Protein AF-A0A3B0PQ27-F1 (afdb_monomer_lite)

Foldseek 3Di:
DVCVLCVVLQVLLCVLLVVCVVCPPDADEAECCPVDDNVCLQVSLVSNVNSVHQAYQDPSSHDPVSDDPPNDHDDEQDLVLCVVVVNPQQVSQVVCCVVCVPDDYDGDQCNVPDNVVSVVVND

InterPro domains:
  IPR013785 Aldolase-type TIM barrel [G3DSA:3.20.20.70] (4-123)
  IPR036068 Nicotinate phosphoribosyltransferase-like, C-terminal [SSF51690] (12-121)
  IPR053190 Nicotinate phosphoribosyltransferase-like [PTHR43202] (2-122)

Structure (mmCIF, N/CA/C/O backbone):
data_AF-A0A3B0PQ27-F1
#
_entry.id   AF-A0A3B0PQ27-F1
#
loop_
_atom_site.group_PDB
_atom_site.id
_atom_site.type_symbol
_atom_site.label_atom_id
_atom_site.label_alt_id
_atom_site.label_comp_id
_atom_site.label_asym_id
_atom_site.label_entity_id
_atom_site.label_seq_id
_atom_site.pdbx_PDB_ins_code
_atom_site.Cartn_x
_atom_site.Cartn_y
_atom_site.Cartn_z
_atom_site.occupancy
_atom_site.B_iso_or_equiv
_atom_site.auth_seq_id
_atom_site.auth_comp_id
_atom_site.auth_asym_id
_atom_site.auth_atom_id
_atom_site.pdbx_PDB_model_num
ATOM 1 N N . MET A 1 1 ? 4.758 -2.700 -28.211 1.00 92.38 1 MET A N 1
ATOM 2 C CA . MET A 1 1 ? 5.202 -3.596 -27.115 1.00 92.38 1 MET A CA 1
ATOM 3 C C . MET A 1 1 ? 6.276 -2.933 -26.258 1.00 92.38 1 MET A C 1
ATOM 5 O O . MET A 1 1 ? 5.991 -2.676 -25.099 1.00 92.38 1 MET A O 1
ATOM 9 N N . ILE A 1 2 ? 7.455 -2.608 -26.811 1.00 97.56 2 ILE A N 1
ATOM 10 C CA . ILE A 1 2 ? 8.578 -1.999 -26.064 1.00 97.56 2 ILE A CA 1
ATOM 11 C C . ILE A 1 2 ? 8.162 -0.701 -25.355 1.00 97.56 2 ILE A C 1
ATOM 13 O O . ILE A 1 2 ? 8.320 -0.600 -24.141 1.00 97.56 2 ILE A O 1
ATOM 17 N N . ASP A 1 3 ? 7.539 0.234 -26.077 1.00 97.69 3 ASP A N 1
ATOM 18 C CA . ASP A 1 3 ? 7.128 1.525 -25.506 1.00 97.69 3 ASP A CA 1
ATOM 19 C C . ASP A 1 3 ? 6.150 1.370 -24.341 1.00 97.69 3 ASP A C 1
ATOM 21 O O . ASP A 1 3 ? 6.264 2.075 -23.350 1.00 97.69 3 ASP A O 1
ATOM 25 N N . GLY A 1 4 ? 5.227 0.406 -24.411 1.00 96.56 4 GLY A N 1
ATOM 26 C CA . GLY A 1 4 ? 4.276 0.145 -23.328 1.00 96.56 4 GLY A CA 1
ATOM 27 C C . GLY A 1 4 ? 4.960 -0.366 -22.058 1.00 96.56 4 GLY A C 1
ATOM 28 O O . GLY A 1 4 ? 4.633 0.079 -20.959 1.00 96.56 4 GLY A O 1
ATOM 29 N N . ILE A 1 5 ? 5.952 -1.251 -22.211 1.00 96.06 5 ILE A N 1
ATOM 30 C CA . ILE A 1 5 ? 6.749 -1.770 -21.091 1.00 96.06 5 ILE A CA 1
ATOM 31 C C . ILE A 1 5 ? 7.543 -0.631 -20.445 1.00 96.06 5 ILE A C 1
ATOM 33 O O . ILE A 1 5 ? 7.528 -0.488 -19.221 1.00 96.06 5 ILE A O 1
ATOM 37 N N . LEU A 1 6 ? 8.226 0.188 -21.249 1.00 97.00 6 LEU A N 1
ATOM 38 C CA . LEU A 1 6 ? 9.049 1.282 -20.735 1.00 97.00 6 LEU A CA 1
ATOM 39 C C . LEU A 1 6 ? 8.201 2.406 -20.141 1.00 97.00 6 LEU A C 1
ATOM 41 O O . LEU A 1 6 ? 8.495 2.855 -19.035 1.00 97.00 6 LEU A O 1
ATOM 45 N N . ALA A 1 7 ? 7.131 2.827 -20.815 1.00 97.88 7 ALA A N 1
ATOM 46 C CA . ALA A 1 7 ? 6.270 3.913 -20.354 1.00 97.88 7 ALA A CA 1
ATOM 47 C C . ALA A 1 7 ? 5.607 3.577 -19.013 1.00 97.88 7 ALA A C 1
ATOM 49 O O . ALA A 1 7 ? 5.624 4.402 -18.100 1.00 97.88 7 ALA A O 1
ATOM 50 N N . ARG A 1 8 ? 5.085 2.353 -18.851 1.00 96.00 8 ARG A N 1
ATOM 51 C CA . ARG A 1 8 ? 4.463 1.925 -17.591 1.00 96.00 8 ARG A CA 1
ATOM 52 C C . ARG A 1 8 ? 5.479 1.884 -16.452 1.00 96.00 8 ARG A C 1
ATOM 54 O O . ARG A 1 8 ? 5.284 2.537 -15.429 1.00 96.00 8 ARG A O 1
ATOM 61 N N . ASN A 1 9 ? 6.566 1.136 -16.636 1.00 96.12 9 ASN A N 1
ATOM 62 C CA . ASN A 1 9 ? 7.534 0.899 -15.565 1.00 96.12 9 ASN A CA 1
ATOM 63 C C . ASN A 1 9 ? 8.245 2.181 -15.133 1.00 96.12 9 ASN A C 1
ATOM 65 O O . ASN A 1 9 ? 8.424 2.405 -13.938 1.00 96.12 9 ASN A O 1
ATOM 69 N N . THR A 1 10 ? 8.611 3.047 -16.082 1.00 97.81 10 THR A N 1
ATOM 70 C CA . THR A 1 10 ? 9.240 4.330 -15.743 1.00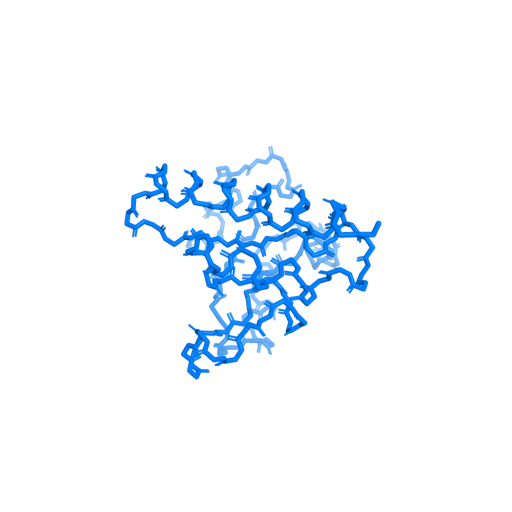 97.81 10 THR A CA 1
ATOM 71 C C . THR A 1 10 ? 8.252 5.267 -15.057 1.00 97.81 10 THR A C 1
ATOM 73 O O . THR A 1 10 ? 8.612 5.863 -14.048 1.00 97.81 10 THR A O 1
ATOM 76 N N . SER A 1 11 ? 6.991 5.329 -15.501 1.00 97.75 11 SER A N 1
ATOM 77 C CA . SER A 1 11 ? 5.960 6.128 -14.827 1.00 97.75 11 SER A CA 1
ATOM 78 C C . SER A 1 11 ? 5.757 5.694 -13.372 1.00 97.75 11 SER A C 1
ATOM 80 O O . SER A 1 11 ? 5.801 6.527 -12.463 1.00 97.75 11 SER A O 1
ATOM 82 N N . ILE A 1 12 ? 5.607 4.389 -13.123 1.00 97.31 12 ILE A N 1
ATOM 83 C CA . ILE A 1 12 ? 5.431 3.849 -11.767 1.00 97.31 12 ILE A CA 1
ATOM 84 C C . ILE A 1 12 ? 6.667 4.127 -10.904 1.00 97.31 12 ILE A C 1
ATOM 86 O O . ILE A 1 12 ? 6.530 4.650 -9.797 1.00 97.31 12 ILE A O 1
ATOM 90 N N . ALA A 1 13 ? 7.871 3.845 -11.410 1.00 97.94 13 ALA A N 1
ATOM 91 C CA . ALA A 1 13 ? 9.113 4.054 -10.667 1.00 97.94 13 ALA A CA 1
ATOM 92 C C . ALA A 1 13 ? 9.357 5.537 -10.337 1.00 97.94 13 ALA A C 1
ATOM 94 O O . ALA A 1 13 ? 9.712 5.873 -9.205 1.00 97.94 13 ALA A O 1
ATOM 95 N N . THR A 1 14 ? 9.125 6.444 -11.292 1.00 98.44 14 THR A N 1
ATOM 96 C CA . THR A 1 14 ? 9.272 7.891 -11.085 1.00 98.44 14 THR A CA 1
ATOM 97 C C . THR A 1 14 ? 8.258 8.416 -10.070 1.00 98.44 14 THR A C 1
ATOM 99 O O . THR A 1 14 ? 8.630 9.169 -9.169 1.00 98.44 14 THR A O 1
ATOM 102 N N . ASN A 1 15 ? 6.996 7.986 -10.151 1.00 97.94 15 ASN A N 1
ATOM 103 C CA . ASN A 1 15 ? 5.974 8.387 -9.184 1.00 97.94 15 ASN A CA 1
ATOM 104 C C . ASN A 1 15 ? 6.273 7.846 -7.778 1.00 97.94 15 ASN A C 1
ATOM 106 O O . ASN A 1 15 ? 6.210 8.604 -6.809 1.00 97.94 15 ASN A O 1
ATOM 110 N N . ALA A 1 16 ? 6.689 6.582 -7.664 1.00 97.44 16 ALA A N 1
ATOM 111 C CA . ALA A 1 16 ? 7.136 6.000 -6.400 1.00 97.44 16 ALA A CA 1
ATOM 112 C C . ALA A 1 16 ? 8.302 6.796 -5.794 1.00 97.44 16 ALA A C 1
ATOM 114 O O . ALA A 1 16 ? 8.272 7.138 -4.609 1.00 97.44 16 ALA A O 1
ATOM 115 N N . ARG A 1 17 ? 9.285 7.184 -6.617 1.00 98.00 17 ARG A N 1
ATOM 116 C CA . ARG A 1 17 ? 10.411 8.014 -6.178 1.00 98.00 17 ARG A CA 1
ATOM 117 C C . ARG A 1 17 ? 9.960 9.374 -5.651 1.00 98.00 17 ARG A C 1
ATOM 119 O O . ARG A 1 17 ? 10.452 9.808 -4.609 1.00 98.00 17 ARG A O 1
ATOM 126 N N . ASN A 1 18 ? 9.014 10.025 -6.323 1.00 98.50 18 ASN A N 1
ATOM 127 C CA . ASN A 1 18 ? 8.453 11.298 -5.868 1.00 98.50 18 ASN A CA 1
ATOM 128 C C . ASN A 1 18 ? 7.753 11.156 -4.507 1.00 98.50 18 ASN A C 1
ATOM 130 O O . ASN A 1 18 ? 7.953 11.996 -3.627 1.00 98.50 18 ASN A O 1
ATOM 134 N N . CYS A 1 19 ? 7.005 10.068 -4.290 1.00 98.00 19 CYS A N 1
ATOM 135 C CA . CYS A 1 19 ? 6.399 9.766 -2.991 1.00 98.00 19 CYS A CA 1
ATOM 136 C C . CYS A 1 19 ? 7.452 9.567 -1.892 1.00 98.00 19 CYS A C 1
ATOM 138 O O . CYS A 1 19 ? 7.311 10.136 -0.811 1.00 98.00 19 CYS A O 1
ATOM 140 N N . VAL A 1 20 ? 8.522 8.813 -2.166 1.00 97.25 20 VAL A N 1
ATOM 141 C CA . VAL A 1 20 ? 9.622 8.594 -1.208 1.00 97.25 20 VAL A CA 1
ATOM 142 C C . VAL A 1 20 ? 10.303 9.914 -0.839 1.00 97.25 20 VAL A C 1
ATOM 144 O O . VAL A 1 20 ? 10.512 10.195 0.340 1.00 97.25 20 VAL A O 1
ATOM 147 N N . LEU A 1 21 ? 10.597 10.767 -1.826 1.00 98.00 21 LEU A N 1
ATOM 148 C CA . LEU A 1 21 ? 11.187 12.087 -1.581 1.00 98.00 21 LEU A CA 1
ATOM 149 C C . LEU A 1 21 ? 10.278 12.970 -0.713 1.00 98.00 21 LEU A C 1
ATOM 151 O O . LEU A 1 21 ? 10.756 13.608 0.227 1.00 98.00 21 LEU A O 1
ATOM 155 N N . ALA A 1 22 ? 8.971 12.971 -0.983 1.00 98.19 22 ALA A N 1
ATOM 156 C CA . ALA A 1 22 ? 7.993 13.709 -0.185 1.00 98.19 22 ALA A CA 1
ATOM 157 C C . ALA A 1 22 ? 7.854 13.153 1.247 1.00 98.19 22 ALA A C 1
ATOM 159 O O . ALA A 1 22 ? 7.680 13.920 2.198 1.00 98.19 22 ALA A O 1
ATOM 160 N N . ALA A 1 23 ? 7.970 11.833 1.416 1.00 97.38 23 ALA A N 1
ATOM 161 C CA . ALA A 1 23 ? 7.878 11.150 2.706 1.00 97.38 23 ALA A CA 1
ATOM 162 C C . ALA A 1 23 ? 9.130 11.323 3.592 1.00 97.38 23 ALA A C 1
ATOM 164 O O . ALA A 1 23 ? 9.051 11.120 4.810 1.00 97.38 23 ALA A O 1
ATOM 165 N N . LYS A 1 24 ? 10.265 11.753 3.020 1.00 95.12 24 LYS A N 1
ATOM 166 C CA . LYS A 1 24 ? 11.561 11.909 3.704 1.00 95.12 24 LYS A CA 1
ATOM 167 C C . LYS A 1 24 ? 12.022 10.584 4.329 1.00 95.12 24 LYS A C 1
ATOM 169 O O . LYS A 1 24 ? 12.332 9.645 3.613 1.00 95.12 24 LYS A O 1
ATOM 174 N N . ASN A 1 25 ? 12.047 10.505 5.660 1.00 91.38 25 ASN A N 1
ATOM 175 C CA . ASN A 1 25 ? 12.491 9.328 6.415 1.00 91.38 25 ASN A CA 1
ATOM 176 C C . ASN A 1 25 ? 11.324 8.418 6.834 1.00 91.38 25 ASN A C 1
ATOM 178 O O . ASN A 1 25 ? 11.510 7.526 7.658 1.00 91.38 25 ASN A O 1
ATOM 182 N N . LYS A 1 26 ? 10.106 8.680 6.344 1.00 94.06 26 LYS A N 1
ATOM 183 C CA . LYS A 1 26 ? 8.937 7.848 6.633 1.00 94.06 26 LYS A CA 1
ATOM 184 C C . LYS A 1 26 ? 8.825 6.743 5.596 1.00 94.06 26 LYS A C 1
ATOM 186 O O . LYS A 1 26 ? 8.981 6.982 4.402 1.00 94.06 26 LYS A O 1
ATOM 191 N N . GLU A 1 27 ? 8.510 5.551 6.072 1.00 90.50 27 GLU A N 1
ATOM 192 C CA . GLU A 1 27 ? 8.222 4.414 5.212 1.00 90.50 27 GLU A CA 1
ATOM 193 C C . GLU A 1 27 ? 6.942 4.664 4.402 1.00 90.50 27 GLU A C 1
ATOM 195 O O . GLU A 1 27 ? 5.955 5.200 4.914 1.00 90.50 27 GLU A O 1
ATOM 200 N N . VAL A 1 28 ? 6.973 4.285 3.125 1.00 94.06 28 VAL A N 1
ATOM 201 C CA . VAL A 1 28 ? 5.837 4.373 2.203 1.00 94.06 28 VAL A CA 1
ATOM 202 C C . VAL A 1 28 ? 5.398 2.957 1.864 1.00 94.06 28 VAL A C 1
ATOM 204 O O . VAL A 1 28 ? 6.238 2.082 1.672 1.00 94.06 28 VAL A O 1
ATOM 207 N N . ILE A 1 29 ? 4.087 2.742 1.782 1.00 93.06 29 ILE A N 1
ATOM 208 C CA . ILE A 1 29 ? 3.488 1.444 1.466 1.00 93.06 29 ILE A CA 1
ATOM 209 C C . ILE A 1 29 ? 2.829 1.531 0.097 1.00 93.06 29 ILE A C 1
ATOM 211 O O . ILE A 1 29 ? 1.991 2.406 -0.130 1.00 93.06 29 ILE A O 1
ATOM 215 N N . PHE A 1 30 ? 3.162 0.611 -0.805 1.00 94.06 30 PHE A N 1
ATOM 216 C CA . PHE A 1 30 ? 2.478 0.489 -2.087 1.00 94.06 30 PHE A CA 1
ATOM 217 C C . PHE A 1 30 ? 1.264 -0.447 -1.974 1.00 94.06 30 PHE A C 1
ATOM 219 O O . PHE A 1 30 ? 1.402 -1.661 -1.823 1.00 94.06 30 PHE A O 1
ATOM 226 N N . MET A 1 31 ? 0.066 0.137 -2.070 1.00 93.62 31 MET A N 1
ATOM 227 C CA . MET A 1 31 ? -1.233 -0.560 -2.041 1.00 93.62 31 MET A CA 1
ATOM 228 C C . MET A 1 31 ? -1.966 -0.484 -3.394 1.00 93.62 31 MET A C 1
ATOM 230 O O . MET A 1 31 ? -3.181 -0.296 -3.448 1.00 93.62 31 MET A O 1
ATOM 234 N N . GLY A 1 32 ? -1.209 -0.535 -4.495 1.00 92.00 32 GLY A N 1
ATOM 235 C CA . GLY A 1 32 ? -1.740 -0.472 -5.863 1.00 92.00 32 GLY A CA 1
ATOM 236 C C . GLY A 1 32 ? -2.181 -1.824 -6.437 1.00 92.00 32 GLY A C 1
ATOM 237 O O . GLY A 1 32 ? -2.542 -1.895 -7.605 1.00 92.00 32 GLY A O 1
ATOM 238 N N . ASP A 1 33 ? -2.154 -2.894 -5.642 1.00 91.19 33 ASP A N 1
ATOM 239 C CA . ASP A 1 33 ? -2.495 -4.273 -6.029 1.00 91.19 33 ASP A CA 1
ATOM 240 C C . ASP A 1 33 ? -3.887 -4.433 -6.653 1.00 91.19 33 ASP A C 1
ATOM 242 O O . ASP A 1 33 ? -4.083 -5.274 -7.531 1.00 91.19 33 ASP A O 1
ATOM 246 N N . ARG A 1 34 ? -4.832 -3.604 -6.206 1.00 92.25 34 ARG A N 1
ATOM 247 C CA . ARG A 1 34 ? -6.237 -3.589 -6.639 1.00 92.25 34 ARG A CA 1
ATOM 248 C C . ARG A 1 34 ? -6.575 -2.517 -7.677 1.00 92.25 34 ARG A C 1
ATOM 250 O O . ARG A 1 34 ? -7.741 -2.378 -8.031 1.00 92.25 34 ARG A O 1
ATOM 257 N N . ALA A 1 35 ? -5.598 -1.721 -8.109 1.00 91.31 35 ALA A N 1
ATOM 258 C CA . ALA A 1 35 ? -5.826 -0.601 -9.025 1.00 91.31 35 ALA A CA 1
ATOM 259 C C . ALA A 1 35 ? -5.699 -0.984 -10.513 1.00 91.31 35 ALA A C 1
ATOM 261 O O . ALA A 1 35 ? -6.004 -0.164 -11.375 1.00 91.31 35 ALA A O 1
ATOM 262 N N . ASP A 1 36 ? -5.250 -2.203 -10.821 1.00 92.69 36 ASP A N 1
ATOM 263 C CA . ASP A 1 36 ? -4.979 -2.660 -12.187 1.00 92.69 36 ASP A CA 1
ATOM 264 C C . ASP A 1 36 ? -5.233 -4.175 -12.327 1.00 92.69 36 ASP A C 1
ATOM 266 O O . ASP A 1 36 ? -5.607 -4.863 -11.374 1.00 92.69 36 ASP A O 1
ATOM 270 N N . HIS A 1 37 ? -5.027 -4.709 -13.529 1.00 94.81 37 HIS A N 1
ATOM 271 C CA . HIS A 1 37 ? -5.090 -6.129 -13.822 1.00 94.81 37 HIS A CA 1
ATOM 272 C C . HIS A 1 37 ? -4.065 -6.901 -12.980 1.00 94.81 37 HIS A C 1
ATOM 274 O O . HIS A 1 37 ? -2.871 -6.604 -13.001 1.00 94.81 37 HIS A O 1
ATOM 280 N N . TYR A 1 38 ? -4.520 -7.945 -12.286 1.00 93.44 38 TYR A N 1
ATOM 281 C CA . TYR A 1 38 ? -3.728 -8.686 -11.295 1.00 93.44 38 TYR A CA 1
ATOM 282 C C . TYR A 1 38 ? -2.389 -9.235 -11.829 1.00 93.44 38 TYR A C 1
ATOM 284 O O . TYR A 1 38 ? -1.426 -9.350 -11.079 1.00 93.44 38 TYR A O 1
ATOM 292 N N . VAL A 1 39 ? -2.299 -9.530 -13.131 1.00 94.75 39 VAL A N 1
ATOM 293 C CA . VAL A 1 39 ? -1.061 -9.996 -13.793 1.00 94.75 39 VAL A CA 1
ATOM 294 C C . VAL A 1 39 ? 0.072 -8.964 -13.759 1.00 94.75 39 VAL A C 1
ATOM 296 O O . VAL A 1 39 ? 1.236 -9.335 -13.868 1.00 94.75 39 VAL A O 1
ATOM 299 N N . ASN A 1 40 ? -0.250 -7.678 -13.593 1.00 94.38 40 ASN A N 1
ATOM 300 C CA . ASN A 1 40 ? 0.737 -6.602 -13.554 1.00 94.38 40 ASN A CA 1
ATOM 301 C C . ASN A 1 40 ? 1.427 -6.486 -12.189 1.00 94.38 40 ASN A C 1
ATOM 303 O O . ASN A 1 40 ? 2.463 -5.831 -12.097 1.00 94.38 40 ASN A O 1
ATOM 307 N N . GLN A 1 41 ? 0.909 -7.142 -11.142 1.00 94.56 41 GLN A N 1
ATOM 308 C CA . GLN A 1 41 ? 1.410 -7.000 -9.772 1.00 94.56 41 GLN A CA 1
ATOM 309 C C . GLN A 1 41 ? 2.918 -7.258 -9.648 1.00 94.56 41 GLN A C 1
ATOM 311 O O . GLN A 1 41 ? 3.608 -6.488 -8.983 1.00 94.56 41 GLN A O 1
ATOM 316 N N . GLU A 1 42 ? 3.447 -8.286 -10.314 1.00 92.94 42 GLU A N 1
ATOM 317 C CA . GLU A 1 42 ? 4.880 -8.607 -10.249 1.00 92.94 42 GLU A CA 1
ATOM 318 C C . GLU A 1 42 ? 5.758 -7.518 -10.878 1.00 92.94 42 GLU A C 1
ATOM 320 O O . GLU A 1 42 ? 6.806 -7.151 -10.342 1.00 92.94 42 GLU A O 1
ATOM 325 N N . ILE A 1 43 ? 5.343 -7.001 -12.035 1.00 94.12 43 ILE A N 1
ATOM 326 C CA . ILE A 1 43 ? 6.103 -6.004 -12.795 1.00 94.12 43 ILE A CA 1
ATOM 327 C C . ILE A 1 43 ? 6.014 -4.640 -12.103 1.00 94.12 43 ILE A C 1
ATOM 329 O O . ILE A 1 43 ? 7.036 -3.977 -11.916 1.00 94.12 43 ILE A O 1
ATOM 333 N N . ASP A 1 44 ? 4.824 -4.264 -11.639 1.00 95.19 44 ASP A N 1
ATOM 334 C CA . ASP A 1 44 ? 4.610 -3.032 -10.884 1.00 95.19 44 ASP A CA 1
ATOM 335 C C . ASP A 1 44 ? 5.392 -3.052 -9.567 1.00 95.19 44 ASP A C 1
ATOM 337 O O . ASP A 1 44 ? 6.022 -2.053 -9.224 1.00 95.19 44 ASP A O 1
ATOM 341 N N . GLY A 1 45 ? 5.420 -4.203 -8.879 1.00 93.81 45 GLY A N 1
ATOM 342 C CA . GLY A 1 45 ? 6.228 -4.443 -7.681 1.00 93.81 45 GLY A CA 1
ATOM 343 C C . GLY A 1 45 ? 7.715 -4.152 -7.905 1.00 93.81 45 GLY A C 1
ATOM 344 O O . GLY A 1 45 ? 8.339 -3.436 -7.121 1.00 93.81 45 GLY A O 1
ATOM 345 N N . LYS A 1 46 ? 8.274 -4.616 -9.030 1.00 94.12 46 LYS A N 1
ATOM 346 C CA . LYS A 1 46 ? 9.661 -4.307 -9.428 1.00 94.12 46 LYS A CA 1
ATOM 347 C C . LYS A 1 46 ? 9.871 -2.815 -9.681 1.00 94.12 46 LYS A C 1
ATOM 349 O O . LYS A 1 46 ? 10.871 -2.258 -9.229 1.00 94.12 46 LYS A O 1
ATOM 354 N N . ALA A 1 47 ? 8.941 -2.159 -10.371 1.00 95.81 47 ALA A N 1
ATOM 355 C CA . ALA A 1 47 ? 9.045 -0.733 -10.670 1.00 95.81 47 ALA A CA 1
ATOM 356 C C . ALA A 1 47 ? 8.995 0.140 -9.402 1.00 95.81 47 ALA A C 1
ATOM 358 O O . ALA A 1 47 ? 9.826 1.039 -9.244 1.00 95.81 47 ALA A O 1
ATOM 359 N N . VAL A 1 48 ? 8.080 -0.133 -8.463 1.00 95.56 48 VAL A N 1
ATOM 360 C CA . VAL A 1 48 ? 8.008 0.628 -7.200 1.00 95.56 48 VAL A CA 1
ATOM 361 C C . VAL A 1 48 ? 9.213 0.380 -6.295 1.00 95.56 48 VAL A C 1
ATOM 363 O O . VAL A 1 48 ? 9.688 1.325 -5.660 1.00 95.56 48 VAL A O 1
ATOM 366 N N . ALA A 1 49 ? 9.758 -0.841 -6.296 1.00 94.06 49 ALA A N 1
ATOM 367 C CA . ALA A 1 49 ? 10.961 -1.172 -5.541 1.00 94.06 49 ALA A CA 1
ATOM 368 C C . ALA A 1 49 ? 12.190 -0.409 -6.065 1.00 94.06 49 ALA A C 1
ATOM 370 O O . ALA A 1 49 ? 12.927 0.181 -5.272 1.00 94.06 49 ALA A O 1
ATOM 371 N N . ILE A 1 50 ? 12.336 -0.280 -7.392 1.00 95.00 50 ILE A N 1
ATOM 372 C CA . ILE A 1 50 ? 13.333 0.610 -8.022 1.00 95.00 50 ILE A CA 1
ATOM 373 C C . ILE A 1 50 ? 13.106 2.078 -7.623 1.00 95.00 50 ILE A C 1
ATOM 375 O O . ILE A 1 50 ? 14.064 2.805 -7.362 1.00 95.00 50 ILE A O 1
ATOM 379 N N . GLY A 1 51 ? 11.847 2.515 -7.531 1.00 95.06 51 GLY A N 1
ATOM 380 C CA . GLY A 1 51 ? 11.481 3.850 -7.042 1.00 95.06 51 GLY A CA 1
ATOM 381 C C . GLY A 1 51 ? 11.798 4.098 -5.557 1.00 95.06 51 GLY A C 1
ATOM 382 O O . GLY A 1 51 ? 11.782 5.247 -5.112 1.00 95.06 51 GLY A O 1
ATOM 383 N N . GLY A 1 52 ? 12.129 3.049 -4.798 1.00 93.06 52 GLY A N 1
ATOM 384 C CA . GLY A 1 52 ? 12.517 3.112 -3.387 1.00 93.06 52 GLY A CA 1
ATOM 385 C C . GLY A 1 52 ? 11.429 2.687 -2.398 1.00 93.06 52 GLY A C 1
ATOM 386 O O . GLY A 1 52 ? 11.631 2.841 -1.194 1.00 93.06 52 GLY A O 1
ATOM 387 N N . ILE A 1 53 ? 10.293 2.161 -2.866 1.00 93.56 53 ILE A N 1
ATOM 388 C CA . ILE A 1 53 ? 9.224 1.634 -2.006 1.00 93.56 53 ILE A CA 1
ATOM 389 C C . ILE A 1 53 ? 9.367 0.116 -1.903 1.00 93.56 53 ILE A C 1
ATOM 391 O O . ILE A 1 53 ? 9.137 -0.595 -2.876 1.00 93.56 53 ILE A O 1
ATOM 395 N N . LYS A 1 54 ? 9.717 -0.387 -0.717 1.00 88.62 54 LYS A N 1
ATOM 396 C CA . LYS A 1 54 ? 9.896 -1.831 -0.474 1.00 88.62 54 LYS A CA 1
ATOM 397 C C . LYS A 1 54 ? 8.690 -2.502 0.174 1.00 88.62 54 LYS A C 1
ATOM 399 O O . LYS A 1 54 ? 8.469 -3.695 -0.022 1.00 88.62 54 LYS A O 1
ATOM 404 N N . LEU A 1 55 ? 7.906 -1.738 0.935 1.00 90.69 55 LEU A N 1
ATOM 405 C CA . LEU A 1 55 ? 6.747 -2.252 1.647 1.00 90.69 55 LEU A CA 1
ATOM 406 C C . LEU A 1 55 ? 5.538 -2.298 0.704 1.00 90.69 55 LEU A C 1
ATOM 408 O O . LEU A 1 55 ? 5.084 -1.272 0.197 1.00 90.69 55 LEU A O 1
ATOM 412 N N . VAL A 1 56 ? 5.027 -3.502 0.455 1.00 92.38 56 VAL A N 1
ATOM 413 C CA . VAL A 1 56 ? 3.959 -3.781 -0.520 1.00 92.38 56 VAL A CA 1
ATOM 414 C C . VAL A 1 56 ? 2.806 -4.547 0.124 1.00 92.38 56 VAL A C 1
ATOM 416 O O . VAL A 1 56 ? 2.968 -5.168 1.173 1.00 92.38 56 VAL A O 1
ATOM 419 N N . SER A 1 57 ? 1.638 -4.508 -0.515 1.00 90.50 57 SER A N 1
ATOM 420 C CA . SER A 1 57 ? 0.389 -5.102 -0.004 1.00 90.50 57 SER A CA 1
ATOM 421 C C . SER A 1 57 ? 0.151 -6.573 -0.369 1.00 90.50 57 SER A C 1
ATOM 423 O O . SER A 1 57 ? -0.707 -7.221 0.226 1.00 90.50 57 SER A O 1
ATOM 425 N N . THR A 1 58 ? 0.922 -7.136 -1.306 1.00 91.06 58 THR A N 1
ATOM 426 C CA . THR A 1 58 ? 0.776 -8.536 -1.741 1.00 91.06 58 THR A CA 1
ATOM 427 C C . THR A 1 58 ? 2.116 -9.254 -1.862 1.00 91.06 58 THR A C 1
ATOM 429 O O . THR A 1 58 ? 3.165 -8.638 -2.047 1.00 91.06 58 THR A O 1
ATOM 432 N N . LEU A 1 59 ? 2.080 -10.590 -1.806 1.00 89.81 59 LEU A N 1
ATOM 433 C CA . LEU A 1 59 ? 3.263 -11.423 -2.049 1.00 89.81 59 LEU A CA 1
ATOM 434 C C . LEU A 1 59 ? 3.748 -11.337 -3.501 1.00 89.81 59 LEU A C 1
ATOM 436 O O . LEU A 1 59 ? 4.950 -11.401 -3.727 1.00 89.81 59 LEU A O 1
ATOM 440 N N . ALA A 1 60 ? 2.840 -11.163 -4.467 1.00 91.44 60 ALA A N 1
ATOM 441 C CA . ALA A 1 60 ? 3.191 -11.052 -5.884 1.00 91.44 60 ALA A CA 1
ATOM 442 C C . ALA A 1 60 ? 3.982 -9.769 -6.190 1.00 91.44 60 ALA A C 1
ATOM 444 O O . ALA A 1 60 ? 4.883 -9.780 -7.021 1.00 91.44 60 ALA A O 1
ATOM 445 N N . GLN A 1 61 ? 3.699 -8.675 -5.478 1.00 91.81 61 GLN A N 1
ATOM 446 C CA . GLN A 1 61 ? 4.456 -7.424 -5.600 1.00 91.81 61 GLN A CA 1
ATOM 447 C C . GLN A 1 61 ? 5.824 -7.467 -4.902 1.00 91.81 61 GLN A C 1
ATOM 449 O O . GLN A 1 61 ? 6.651 -6.585 -5.135 1.00 91.81 61 GLN A O 1
ATOM 454 N N . LYS A 1 62 ? 6.071 -8.444 -4.018 1.00 88.94 62 LYS A N 1
ATOM 455 C CA . LYS A 1 62 ? 7.289 -8.486 -3.202 1.00 88.94 62 LYS A CA 1
ATOM 456 C C . LYS A 1 62 ? 8.485 -8.948 -4.037 1.00 88.94 62 LYS A C 1
ATOM 458 O O . LYS A 1 62 ? 8.530 -10.082 -4.511 1.00 88.94 62 LYS A O 1
ATOM 463 N N . VAL A 1 63 ? 9.501 -8.093 -4.141 1.00 83.25 63 VAL A N 1
ATOM 464 C CA . VAL A 1 63 ? 10.766 -8.394 -4.829 1.00 83.25 63 VAL A CA 1
ATOM 465 C C . VAL A 1 63 ? 11.751 -9.014 -3.839 1.00 83.25 63 VAL A C 1
ATOM 467 O O . VAL A 1 63 ? 12.349 -8.318 -3.018 1.00 83.25 63 VAL A O 1
ATOM 470 N N . LYS A 1 64 ? 11.926 -10.338 -3.907 1.00 70.62 64 LYS A N 1
ATOM 471 C CA . LYS A 1 64 ? 12.726 -11.113 -2.939 1.00 70.62 64 LYS A CA 1
ATOM 472 C C . LYS A 1 64 ? 14.178 -10.645 -2.833 1.00 70.62 64 LYS A C 1
ATOM 474 O O . LYS A 1 64 ? 14.744 -10.701 -1.750 1.00 70.62 64 LYS A O 1
ATOM 479 N N . GLU A 1 65 ? 14.765 -10.175 -3.928 1.00 64.38 65 GLU A N 1
ATOM 480 C CA . GLU A 1 65 ? 16.163 -9.740 -3.996 1.00 64.38 65 GLU A CA 1
ATOM 481 C C . GLU A 1 65 ? 16.405 -8.389 -3.304 1.00 64.38 65 GLU A C 1
ATOM 483 O O . GLU A 1 65 ? 17.543 -8.051 -2.985 1.00 64.38 65 GLU A O 1
ATOM 488 N N . GLN A 1 66 ? 15.349 -7.597 -3.094 1.00 59.44 66 GLN A N 1
ATOM 489 C CA . GLN A 1 66 ? 15.432 -6.235 -2.553 1.00 59.44 66 GLN A CA 1
ATOM 490 C C . GLN A 1 66 ? 14.787 -6.093 -1.170 1.00 59.44 66 GLN A C 1
ATOM 492 O O . GLN A 1 66 ? 14.986 -5.060 -0.511 1.00 59.44 66 GLN A O 1
ATOM 497 N N . SER A 1 67 ? 14.059 -7.126 -0.736 1.00 57.66 67 SER A N 1
ATOM 498 C CA . SER A 1 67 ? 13.393 -7.196 0.558 1.00 57.66 67 SER A CA 1
ATOM 499 C C . SER A 1 67 ? 14.216 -7.949 1.596 1.00 57.66 67 SER A C 1
ATOM 501 O O . SER A 1 67 ? 14.778 -9.007 1.314 1.00 57.66 67 SER A O 1
ATOM 503 N N . GLN A 1 68 ? 14.241 -7.441 2.828 1.00 56.56 68 GLN A N 1
ATOM 504 C CA . GLN A 1 68 ? 14.791 -8.208 3.949 1.00 56.56 68 GLN A CA 1
ATOM 505 C C . GLN A 1 68 ? 13.892 -9.417 4.286 1.00 56.56 68 GLN A C 1
ATOM 507 O O . GLN A 1 68 ? 12.692 -9.388 3.982 1.00 56.56 68 GLN A O 1
ATOM 512 N N . PRO A 1 69 ? 14.429 -10.476 4.927 1.00 53.72 69 PRO A N 1
ATOM 513 C CA . PRO A 1 69 ? 13.637 -11.635 5.350 1.00 53.72 69 PRO A CA 1
ATOM 514 C C . PRO A 1 69 ? 12.407 -11.231 6.177 1.00 53.72 69 PRO A C 1
ATOM 516 O O . PRO A 1 69 ? 11.327 -11.782 5.973 1.00 53.72 69 PRO A O 1
ATOM 519 N N . ASP A 1 70 ? 12.564 -10.192 7.003 1.00 52.44 70 ASP A N 1
ATOM 520 C CA . ASP A 1 70 ? 11.548 -9.681 7.927 1.00 52.44 70 ASP A CA 1
ATOM 521 C C . ASP A 1 70 ? 10.664 -8.561 7.341 1.00 52.44 70 ASP A C 1
ATOM 523 O O . ASP A 1 70 ? 9.719 -8.111 7.994 1.00 52.44 70 ASP A O 1
ATOM 527 N N . GLU A 1 71 ? 10.922 -8.102 6.106 1.00 57.50 71 GLU A N 1
ATOM 528 C CA . GLU A 1 71 ? 10.043 -7.143 5.420 1.00 57.50 71 GLU A CA 1
ATOM 529 C C . GLU A 1 71 ? 8.775 -7.868 4.959 1.00 57.50 71 GLU A C 1
ATOM 531 O O . GLU A 1 71 ? 8.681 -8.424 3.860 1.00 57.50 71 GLU A O 1
ATOM 536 N N . ASN A 1 72 ? 7.798 -7.933 5.856 1.00 61.84 72 ASN A N 1
ATOM 537 C CA . ASN A 1 72 ? 6.524 -8.583 5.608 1.00 61.84 72 ASN A CA 1
ATOM 538 C C . ASN A 1 72 ? 5.668 -7.780 4.630 1.00 61.84 72 ASN A C 1
ATOM 540 O O . ASN A 1 72 ? 5.659 -6.553 4.634 1.00 61.84 72 ASN A O 1
ATOM 544 N N . VAL A 1 73 ? 4.895 -8.506 3.824 1.00 78.44 73 VAL A N 1
ATOM 545 C CA . VAL A 1 73 ? 3.753 -7.933 3.114 1.00 78.44 73 VAL A CA 1
ATOM 546 C C . VAL A 1 73 ? 2.866 -7.226 4.133 1.00 78.44 73 VAL A C 1
ATOM 548 O O . VAL A 1 73 ? 2.509 -7.802 5.165 1.00 78.44 73 VAL A O 1
ATOM 551 N N . PHE A 1 74 ? 2.542 -5.969 3.863 1.00 83.94 74 PHE A N 1
ATOM 552 C CA . PHE A 1 74 ? 1.743 -5.169 4.767 1.00 83.94 74 PHE A CA 1
ATOM 553 C C . PHE A 1 74 ? 0.255 -5.470 4.599 1.00 83.94 74 PHE A C 1
ATOM 555 O O . PHE A 1 74 ? -0.282 -5.412 3.495 1.00 83.94 74 PHE A O 1
ATOM 562 N N . GLY A 1 75 ? -0.432 -5.665 5.722 1.00 83.88 75 GLY A N 1
ATOM 563 C CA . GLY A 1 75 ? -1.887 -5.655 5.792 1.00 83.88 75 GLY A CA 1
ATOM 564 C C . GLY A 1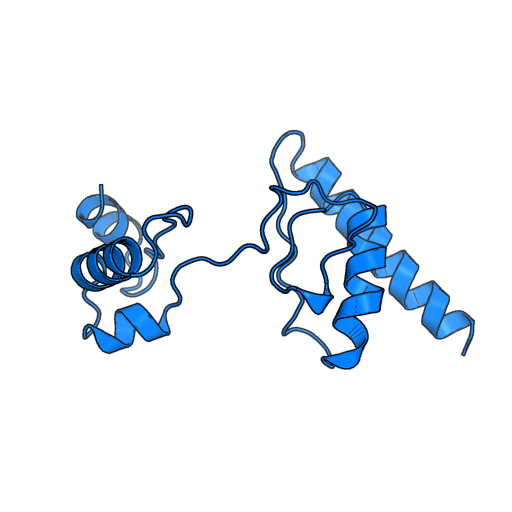 75 ? -2.353 -5.159 7.157 1.00 83.88 75 GLY A C 1
ATOM 565 O O . GLY A 1 75 ? -1.847 -5.602 8.187 1.00 83.88 75 GLY A O 1
ATOM 566 N N . SER A 1 76 ? -3.310 -4.233 7.165 1.00 88.88 76 SER A N 1
ATOM 567 C CA . SER A 1 76 ? -4.038 -3.831 8.372 1.00 88.88 76 SER A CA 1
ATOM 568 C C . SER A 1 76 ? -5.306 -4.672 8.541 1.00 88.88 76 SER A C 1
ATOM 570 O O . SER A 1 76 ? -5.693 -5.428 7.646 1.00 88.88 76 SER A O 1
ATOM 572 N N . MET A 1 77 ? -6.016 -4.492 9.659 1.00 93.38 77 MET A N 1
ATOM 573 C CA . MET A 1 77 ? -7.394 -4.981 9.732 1.00 93.38 77 MET A CA 1
ATOM 574 C C . MET A 1 77 ? -8.264 -4.271 8.670 1.00 93.38 77 MET A C 1
ATOM 576 O O . MET A 1 77 ? -8.089 -3.068 8.473 1.00 93.38 77 MET A O 1
ATOM 580 N N . PRO A 1 78 ? -9.180 -4.966 7.971 1.00 94.19 78 PRO A N 1
ATOM 581 C CA . PRO A 1 78 ? -10.041 -4.358 6.956 1.00 94.19 78 PRO A CA 1
ATOM 582 C C . PRO A 1 78 ? -11.403 -3.911 7.517 1.00 94.19 78 PRO A C 1
ATOM 584 O O . PRO A 1 78 ? -11.905 -4.472 8.491 1.00 94.19 78 PRO A O 1
ATOM 587 N N . HIS A 1 79 ? -12.069 -2.975 6.832 1.00 96.44 79 HIS A N 1
ATOM 588 C CA . HIS A 1 79 ? -13.417 -2.494 7.196 1.00 96.44 79 HIS A CA 1
ATOM 589 C C . HIS A 1 79 ? -14.474 -3.599 7.282 1.00 96.44 79 HIS A C 1
ATOM 591 O O . HIS A 1 79 ? -15.357 -3.547 8.136 1.00 96.44 79 HIS A O 1
ATOM 597 N N . ILE A 1 80 ? -14.360 -4.644 6.456 1.00 96.88 80 ILE A N 1
ATOM 598 C CA . ILE A 1 80 ? -15.283 -5.786 6.493 1.00 96.88 80 ILE A CA 1
ATOM 599 C C . ILE A 1 80 ? -15.248 -6.526 7.838 1.00 96.88 80 ILE A C 1
ATOM 601 O O . ILE A 1 80 ? -16.273 -7.038 8.282 1.00 96.88 80 ILE A O 1
ATOM 605 N N . LEU A 1 81 ? -14.100 -6.532 8.529 1.00 96.88 81 LEU A N 1
ATOM 606 C CA . LEU A 1 81 ? -14.004 -7.115 9.864 1.00 96.88 81 LEU A CA 1
ATOM 607 C C . LEU A 1 81 ? -14.849 -6.308 10.853 1.00 96.88 81 LEU A C 1
ATOM 609 O O . LEU A 1 81 ? -15.641 -6.885 11.585 1.00 96.88 81 LEU A O 1
ATOM 613 N N . ILE A 1 82 ? -14.738 -4.977 10.829 1.00 97.69 82 ILE A N 1
ATOM 614 C CA . ILE A 1 82 ? -15.520 -4.084 11.698 1.00 97.69 82 ILE A CA 1
ATOM 615 C C . ILE A 1 82 ? -17.022 -4.236 11.423 1.00 97.69 82 ILE A C 1
ATOM 617 O O . ILE A 1 82 ? -17.817 -4.324 12.362 1.00 97.69 82 ILE A O 1
ATOM 621 N N . GLN A 1 83 ? -17.405 -4.356 10.148 1.00 97.94 83 GLN A N 1
ATOM 622 C CA . GLN A 1 83 ? -18.782 -4.642 9.745 1.00 97.94 83 GLN A CA 1
ATOM 623 C C . GLN A 1 83 ? -19.301 -5.962 10.335 1.00 97.94 83 GLN A C 1
ATOM 625 O O . GLN A 1 83 ? -20.441 -6.011 10.800 1.00 97.94 83 GLN A O 1
ATOM 630 N N . GLY A 1 84 ? -18.473 -7.011 10.363 1.00 97.88 84 GLY A N 1
ATOM 631 C CA . GLY A 1 84 ? -18.810 -8.298 10.984 1.00 97.88 84 GLY A CA 1
ATOM 632 C C . GLY A 1 84 ? -19.066 -8.211 12.495 1.00 97.88 84 GLY A C 1
ATOM 633 O O . GLY A 1 84 ? -19.799 -9.030 13.039 1.00 97.88 84 GLY A O 1
ATOM 634 N N . PHE A 1 85 ? -18.532 -7.183 13.161 1.00 97.69 85 PHE A N 1
ATOM 635 C CA . PHE A 1 85 ? -18.802 -6.854 14.567 1.00 97.69 85 PHE A CA 1
ATOM 636 C C . PHE A 1 85 ? -19.872 -5.760 14.737 1.00 97.69 85 PHE A C 1
ATOM 638 O O . PHE A 1 85 ? -19.946 -5.121 15.789 1.00 97.69 85 PHE A O 1
ATOM 645 N N . GLY A 1 86 ? -20.688 -5.502 13.709 1.00 97.31 86 GLY A N 1
ATOM 646 C CA . GLY A 1 86 ? -21.773 -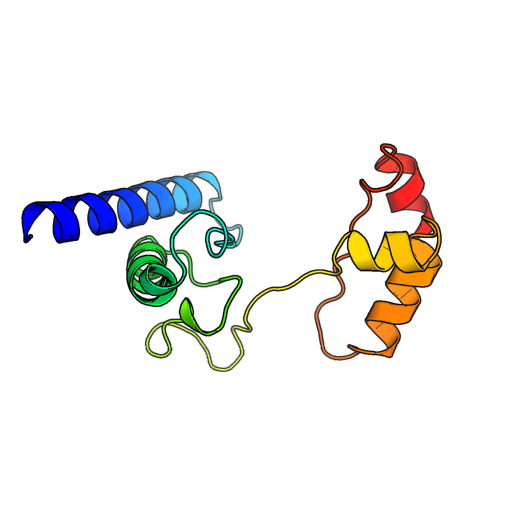4.518 13.768 1.00 97.31 86 GLY A CA 1
ATOM 647 C C . GLY A 1 86 ? -21.289 -3.085 14.008 1.00 97.31 86 GLY A C 1
ATOM 648 O O . GLY A 1 86 ? -21.965 -2.316 14.684 1.00 97.31 86 GLY A O 1
ATOM 649 N N . GLY A 1 87 ? -20.094 -2.737 13.524 1.00 96.44 87 GLY A N 1
ATOM 650 C CA . GLY A 1 87 ? -19.504 -1.409 13.711 1.00 96.44 87 GLY A CA 1
ATOM 651 C C . GLY A 1 87 ? -18.725 -1.217 15.012 1.00 96.44 87 GLY A C 1
ATOM 652 O O . GLY A 1 87 ? -18.201 -0.129 15.272 1.00 96.44 87 GLY A O 1
ATOM 653 N N . ASN A 1 88 ? -18.603 -2.261 15.837 1.00 97.06 88 ASN A N 1
ATOM 654 C CA . ASN A 1 88 ? -17.819 -2.204 17.064 1.00 97.06 88 ASN A CA 1
ATOM 655 C C . ASN A 1 88 ? -16.316 -2.350 16.775 1.00 97.06 88 ASN A C 1
ATOM 657 O O . ASN A 1 88 ? -15.777 -3.458 16.706 1.00 97.06 88 ASN A O 1
ATOM 661 N N . VAL A 1 89 ? -15.634 -1.210 16.659 1.00 97.12 89 VAL A N 1
ATOM 662 C CA . VAL A 1 89 ? -14.201 -1.159 16.338 1.00 97.12 89 VAL A CA 1
ATOM 663 C C . VAL A 1 89 ? -13.342 -1.845 17.407 1.00 97.12 89 VAL A C 1
ATOM 665 O O . VAL A 1 89 ? -12.435 -2.594 17.068 1.00 97.12 89 VAL A O 1
ATOM 668 N N . VAL A 1 90 ? -13.652 -1.687 18.699 1.00 97.06 90 VAL A N 1
ATOM 669 C CA . VAL A 1 90 ? -12.863 -2.300 19.788 1.00 97.06 90 VAL A CA 1
ATOM 670 C C . VAL A 1 90 ? -12.957 -3.824 19.754 1.00 97.06 90 VAL A C 1
ATOM 672 O O . VAL A 1 90 ? -11.944 -4.509 19.902 1.00 97.06 90 VAL A O 1
ATOM 675 N N . ALA A 1 91 ? -14.160 -4.368 19.550 1.00 97.62 91 ALA A N 1
ATOM 676 C CA . ALA A 1 91 ? -14.358 -5.812 19.451 1.00 97.62 91 ALA A CA 1
ATOM 677 C C . ALA A 1 91 ? -13.621 -6.393 18.234 1.00 97.62 91 ALA A C 1
ATOM 679 O O . ALA A 1 91 ? -12.918 -7.396 18.371 1.00 97.62 91 ALA A O 1
ATOM 680 N N . ALA A 1 92 ? -13.707 -5.719 17.084 1.00 97.50 92 ALA A N 1
ATOM 681 C CA . ALA A 1 92 ? -13.004 -6.106 15.865 1.00 97.50 92 ALA A CA 1
ATOM 682 C C . ALA A 1 92 ? -11.475 -6.069 16.033 1.00 97.50 92 ALA A C 1
ATOM 684 O O . ALA A 1 92 ? -10.797 -7.035 15.686 1.00 97.50 92 ALA A O 1
ATOM 685 N N . THR A 1 93 ? -10.932 -5.004 16.630 1.00 96.44 93 THR A N 1
ATOM 686 C CA . THR A 1 93 ? -9.494 -4.865 16.906 1.00 96.44 93 THR A CA 1
ATOM 687 C C . THR A 1 93 ? -8.997 -5.948 17.867 1.00 96.44 93 THR A C 1
ATOM 689 O O . THR A 1 93 ? -7.976 -6.585 17.603 1.00 96.44 93 THR A O 1
ATOM 692 N N . LYS A 1 94 ? -9.739 -6.228 18.951 1.00 96.25 94 LYS A N 1
ATOM 693 C CA . LYS A 1 94 ? -9.414 -7.320 19.889 1.00 96.25 94 LYS A CA 1
ATOM 694 C C . LYS A 1 94 ? -9.434 -8.682 19.199 1.00 96.25 94 LYS A C 1
ATOM 696 O O . LYS A 1 94 ? -8.541 -9.497 19.426 1.00 96.25 94 LYS A O 1
ATOM 701 N N . ALA A 1 95 ? -10.427 -8.928 18.346 1.00 96.69 95 ALA A N 1
ATOM 702 C CA . ALA A 1 95 ? -10.513 -10.160 17.574 1.00 96.69 95 ALA A CA 1
ATOM 703 C C . ALA A 1 95 ? -9.348 -10.295 16.584 1.00 96.69 95 ALA A C 1
ATOM 705 O O . ALA A 1 95 ? -8.763 -11.373 16.494 1.00 96.69 95 ALA A O 1
ATOM 706 N N . PHE A 1 96 ? -8.966 -9.217 15.891 1.00 95.62 96 PHE A N 1
ATOM 707 C CA . PHE A 1 96 ? -7.811 -9.222 14.994 1.00 95.62 96 PHE A CA 1
ATOM 708 C C . PHE A 1 96 ? -6.524 -9.556 15.754 1.00 95.62 96 PHE A C 1
ATOM 710 O O . PHE A 1 96 ? -5.831 -10.499 15.388 1.00 95.62 96 PHE A O 1
ATOM 717 N N . HIS A 1 97 ? -6.248 -8.855 16.857 1.00 94.44 97 HIS A N 1
ATOM 718 C CA . HIS A 1 97 ? -5.047 -9.091 17.659 1.00 94.44 97 HIS A CA 1
ATOM 719 C C . HIS A 1 97 ? -4.984 -10.518 18.224 1.00 94.44 97 HIS A C 1
ATOM 721 O O . HIS A 1 97 ? -3.929 -11.143 18.206 1.00 94.44 97 HIS A O 1
ATOM 727 N N . LYS A 1 98 ? -6.125 -11.069 18.662 1.00 96.06 98 LYS A N 1
ATOM 728 C CA . LYS A 1 98 ? -6.208 -12.450 19.154 1.00 96.06 98 LYS A CA 1
ATOM 729 C C . LYS A 1 98 ? -5.858 -13.485 18.077 1.00 9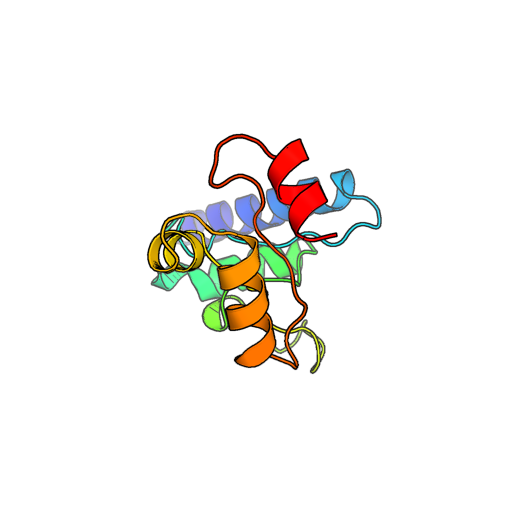6.06 98 LYS A C 1
ATOM 731 O O . LYS A 1 98 ? -5.220 -14.482 18.394 1.00 96.06 98 LYS A O 1
ATOM 736 N N . ASN A 1 99 ? -6.308 -13.284 16.838 1.00 94.69 99 ASN A N 1
ATOM 737 C CA . ASN A 1 99 ? -6.095 -14.247 15.748 1.00 94.69 99 ASN A CA 1
ATOM 738 C C . ASN A 1 99 ? -4.754 -14.045 15.024 1.00 94.69 99 ASN A C 1
ATOM 740 O O . ASN A 1 99 ? -4.212 -14.998 14.474 1.00 94.69 99 ASN A O 1
ATOM 744 N N . PHE A 1 100 ? -4.203 -12.829 15.055 1.00 91.62 100 PHE A N 1
ATOM 745 C CA . PHE A 1 100 ? -2.944 -12.462 14.404 1.00 91.62 100 PHE A CA 1
ATOM 746 C C . PHE A 1 100 ? -1.967 -11.807 15.401 1.00 91.62 100 PHE A C 1
ATOM 748 O O . PHE A 1 100 ? -1.554 -10.664 15.195 1.00 91.62 100 PHE A O 1
ATOM 755 N N . PRO A 1 101 ? -1.569 -12.505 16.484 1.00 89.94 101 PRO A N 1
ATOM 756 C CA . PRO A 1 101 ? -0.809 -11.906 17.587 1.00 89.94 101 PRO A CA 1
ATOM 757 C C . PRO A 1 101 ? 0.595 -11.436 17.186 1.00 89.94 101 PRO A C 1
ATOM 759 O O . PRO A 1 101 ? 1.127 -10.509 17.788 1.00 89.94 101 PRO A O 1
ATOM 762 N N . ASN A 1 102 ? 1.175 -12.046 16.150 1.00 87.38 102 ASN A N 1
ATOM 763 C CA . ASN A 1 102 ? 2.515 -11.725 15.653 1.00 87.38 102 ASN A CA 1
ATOM 764 C C . ASN A 1 102 ? 2.511 -10.641 14.561 1.00 87.38 102 ASN A C 1
ATOM 766 O O . ASN A 1 102 ? 3.574 -10.212 14.118 1.00 87.38 102 ASN A O 1
ATOM 770 N N . HIS A 1 103 ? 1.334 -10.205 14.097 1.00 84.06 103 HIS A N 1
ATOM 771 C CA . HIS A 1 103 ? 1.227 -9.125 13.121 1.00 84.06 103 HIS A CA 1
ATOM 772 C C . HIS A 1 103 ? 1.167 -7.773 13.828 1.00 84.06 103 HIS A C 1
ATOM 774 O O . HIS A 1 103 ? 0.551 -7.621 14.884 1.00 84.06 103 HIS A O 1
ATOM 780 N N . LYS A 1 104 ? 1.767 -6.753 13.208 1.00 85.31 104 LYS A N 1
ATOM 781 C CA . LYS A 1 104 ? 1.663 -5.373 13.684 1.00 85.31 104 LYS A CA 1
ATOM 782 C C . LYS A 1 104 ? 0.191 -4.949 13.698 1.00 85.31 104 LYS A C 1
ATOM 784 O O . LYS A 1 104 ? -0.456 -4.901 12.654 1.00 85.31 104 LYS A O 1
ATOM 789 N N . LEU A 1 105 ? -0.330 -4.628 14.880 1.00 90.31 105 LEU A N 1
ATOM 790 C CA . LEU A 1 105 ? -1.712 -4.189 15.038 1.00 90.31 105 LEU A CA 1
ATOM 791 C C . LEU A 1 105 ? -1.865 -2.744 14.552 1.00 90.31 105 LEU A C 1
ATOM 793 O O . LEU A 1 105 ? -1.321 -1.818 15.150 1.00 90.31 105 LEU A O 1
ATOM 797 N N . ILE A 1 106 ? -2.623 -2.556 13.474 1.00 92.50 106 ILE A N 1
ATOM 798 C CA . ILE A 1 106 ? -3.001 -1.242 12.944 1.00 92.50 106 ILE A CA 1
ATOM 799 C C . ILE A 1 106 ? -4.515 -1.239 12.790 1.00 92.50 106 ILE A C 1
ATOM 801 O O . ILE A 1 106 ? -5.051 -1.965 11.951 1.00 92.50 106 ILE A O 1
ATOM 805 N N . ALA A 1 107 ? -5.188 -0.451 13.628 1.00 94.62 107 ALA A N 1
ATOM 806 C CA . ALA A 1 107 ? -6.639 -0.360 13.651 1.00 94.62 107 ALA A CA 1
ATOM 807 C C . ALA A 1 107 ? -7.158 0.724 12.698 1.00 94.62 107 ALA A C 1
ATOM 809 O O . ALA A 1 107 ? -6.620 1.830 12.661 1.00 94.62 107 ALA A O 1
ATOM 810 N N . LEU A 1 108 ? -8.225 0.413 11.958 1.00 95.69 108 LEU A N 1
ATOM 811 C CA . LEU A 1 108 ? -8.973 1.409 11.189 1.00 95.69 108 LEU A CA 1
ATOM 812 C C . LEU A 1 108 ? -9.971 2.111 12.111 1.00 95.69 108 LEU A C 1
ATOM 814 O O . LEU A 1 108 ? -10.723 1.454 12.828 1.00 95.69 108 LEU A O 1
ATOM 818 N N . VAL A 1 109 ? -9.968 3.442 12.092 1.00 96.56 109 VAL A N 1
ATOM 819 C CA . VAL A 1 109 ? -10.749 4.296 13.011 1.00 96.56 109 VAL A CA 1
ATOM 820 C C . VAL A 1 109 ? -11.774 5.167 12.282 1.00 96.56 109 VAL A C 1
ATOM 822 O O . VAL A 1 109 ? -12.439 5.995 12.886 1.00 96.56 109 VAL A O 1
ATOM 825 N N . ASP A 1 110 ? -11.917 5.004 10.973 1.00 96.62 110 ASP A N 1
ATOM 826 C CA . ASP A 1 110 ? -12.799 5.792 10.110 1.00 96.62 110 ASP A CA 1
ATOM 827 C C . ASP A 1 110 ? -14.172 5.143 9.868 1.00 96.62 110 ASP A C 1
ATOM 829 O O . ASP A 1 110 ? -15.039 5.775 9.270 1.00 96.62 110 ASP A O 1
ATOM 833 N N . TYR A 1 111 ? -14.418 3.927 10.374 1.00 96.88 111 TYR A N 1
ATOM 834 C CA . TYR A 1 111 ? -15.635 3.158 10.074 1.00 96.88 111 TYR A CA 1
ATOM 835 C C . TYR A 1 111 ? -16.936 3.893 10.444 1.00 96.88 111 TYR A C 1
ATOM 837 O O . TYR A 1 111 ? -17.862 3.954 9.639 1.00 96.88 111 TYR A O 1
ATOM 845 N N . ASN A 1 112 ? -17.014 4.494 11.639 1.00 96.31 112 ASN A N 1
ATOM 846 C CA . ASN A 1 112 ? -18.207 5.237 12.072 1.00 96.31 112 ASN A CA 1
ATOM 847 C C . ASN A 1 112 ? -18.209 6.704 11.603 1.00 96.31 112 ASN A C 1
ATOM 849 O O . ASN A 1 112 ? -18.959 7.519 12.147 1.00 96.31 112 ASN A O 1
ATOM 853 N N . ASN A 1 113 ? -17.332 7.068 10.659 1.00 96.19 113 ASN A N 1
ATOM 854 C CA . ASN A 1 113 ? -17.106 8.443 10.208 1.00 96.19 113 ASN A CA 1
ATOM 855 C C . ASN A 1 113 ? -16.801 9.429 11.363 1.00 96.19 113 ASN A C 1
ATOM 857 O O . ASN A 1 113 ? -17.120 10.615 11.306 1.00 96.19 113 ASN A O 1
ATOM 861 N N . ASN A 1 114 ? -16.204 8.929 12.452 1.00 96.44 114 ASN A N 1
ATOM 862 C CA . ASN A 1 114 ? -15.778 9.724 13.602 1.00 96.44 114 ASN A CA 1
ATOM 863 C C . ASN A 1 114 ? -14.429 9.218 14.123 1.00 96.44 114 ASN A C 1
ATOM 865 O O . ASN A 1 114 ? -14.341 8.506 15.127 1.00 96.44 114 ASN A O 1
ATOM 869 N N . VAL A 1 115 ? -13.373 9.631 13.425 1.00 97.06 115 VAL A N 1
ATOM 870 C CA . VAL A 1 115 ? -11.997 9.188 13.678 1.00 97.06 115 VAL A CA 1
ATOM 871 C C . VAL A 1 115 ? -11.491 9.521 15.076 1.00 97.06 115 VAL A C 1
ATOM 873 O O . VAL A 1 115 ? -10.744 8.736 15.651 1.00 97.06 115 VAL A O 1
ATOM 876 N N . ILE A 1 116 ? -11.921 10.641 15.665 1.00 97.06 116 ILE A N 1
ATOM 877 C CA . ILE A 1 116 ? -11.499 11.041 17.015 1.00 97.06 116 ILE A CA 1
ATOM 878 C C . ILE A 1 116 ? -12.085 10.071 18.044 1.00 97.06 116 ILE A C 1
ATOM 880 O O . ILE A 1 116 ? -11.355 9.514 18.862 1.00 97.06 116 ILE A O 1
ATOM 884 N N . LYS A 1 117 ? -13.401 9.832 17.985 1.00 97.00 117 LYS A N 1
ATOM 885 C CA . LYS A 1 117 ? -14.091 8.960 18.942 1.00 97.00 117 LYS A CA 1
ATOM 886 C C . LYS A 1 117 ? -13.608 7.515 18.844 1.00 97.00 117 LYS A C 1
ATOM 888 O O . LYS A 1 117 ? -13.400 6.884 19.876 1.00 97.00 117 LYS A O 1
ATOM 893 N N . ASP A 1 118 ? -13.432 6.997 17.632 1.00 96.69 118 ASP A N 1
ATOM 894 C CA . ASP A 1 118 ? -12.979 5.618 17.435 1.00 96.69 118 ASP A CA 1
ATOM 895 C C . ASP A 1 118 ? -11.502 5.433 17.805 1.00 96.69 118 ASP A C 1
ATOM 897 O O . ASP A 1 118 ? -11.170 4.419 18.416 1.00 96.69 118 ASP A O 1
ATOM 901 N N . SER A 1 119 ? -10.643 6.435 17.577 1.00 96.50 119 SER A N 1
ATOM 902 C CA . SER A 1 119 ? -9.255 6.404 18.069 1.00 96.50 119 SER A CA 1
ATOM 903 C C . SER A 1 119 ? -9.189 6.348 19.597 1.00 96.50 119 SER A C 1
ATOM 905 O O . SER A 1 119 ? -8.466 5.524 20.148 1.00 96.50 119 SER A O 1
ATOM 907 N N . 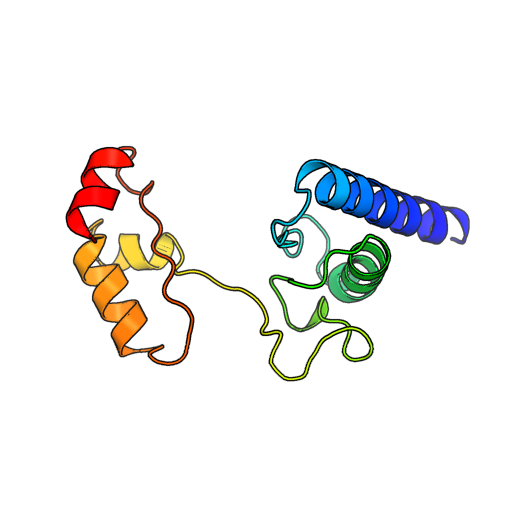LEU A 1 120 ? -9.986 7.169 20.293 1.00 96.94 120 LEU A N 1
ATOM 908 C CA . LEU A 1 120 ? -10.015 7.206 21.764 1.00 96.94 120 LEU A CA 1
ATOM 909 C C . LEU A 1 120 ? -10.577 5.928 22.402 1.00 96.94 120 LEU A C 1
ATOM 911 O O . LEU A 1 120 ? -10.290 5.647 23.558 1.00 96.94 120 LEU A O 1
ATOM 915 N N . ARG A 1 121 ? -11.396 5.159 21.679 1.00 94.75 121 ARG A N 1
ATOM 916 C CA . ARG A 1 121 ? -11.953 3.888 22.173 1.00 94.75 121 ARG A CA 1
ATOM 917 C C . ARG A 1 121 ? -10.944 2.739 22.154 1.00 94.75 121 ARG A C 1
ATOM 919 O O . ARG A 1 121 ? -11.149 1.761 22.870 1.00 94.75 121 ARG A O 1
ATOM 926 N N . ILE A 1 122 ? -9.945 2.816 21.275 1.00 89.88 122 ILE A N 1
ATOM 927 C CA . ILE A 1 122 ? -8.945 1.761 21.048 1.00 89.88 122 ILE A CA 1
ATOM 928 C C . ILE A 1 122 ? -7.642 2.044 21.806 1.00 89.88 122 ILE A C 1
ATOM 930 O O . ILE A 1 122 ? -6.868 1.111 22.006 1.00 89.88 122 ILE A O 1
ATOM 934 N N . TRP A 1 123 ? -7.415 3.305 22.190 1.00 78.19 123 TRP A N 1
ATOM 935 C CA . TRP A 1 123 ? -6.252 3.749 22.958 1.00 78.19 123 TRP A CA 1
ATOM 936 C C . TRP A 1 123 ? -6.098 3.005 24.289 1.00 78.19 123 TRP A C 1
ATOM 938 O O . TRP A 1 123 ? -7.124 2.796 24.979 1.00 78.19 123 TRP A O 1
#

Organism: NCBI:txid53558

Secondary s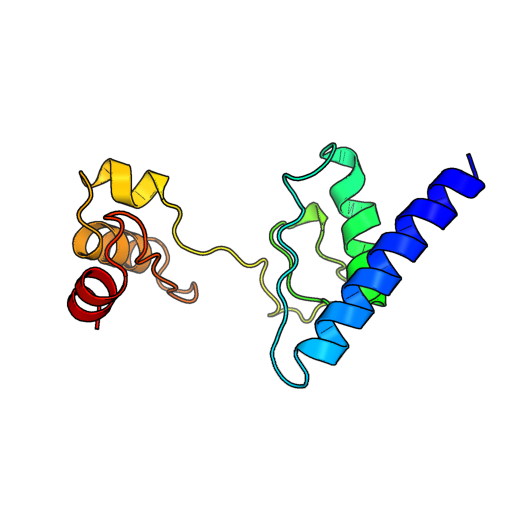tructure (DSSP, 8-state):
-HHHHHHHHHHHHHHHHHHHHHHTTS--EE--TTSS-GGGHHHHHHHHHHTT--EESSSTT--TTTS-TT-PPP----HHHHHHTTT-HHHHHHHHHHH-TTS-------TTS-HHHHHHHH-

pLDDT: mean 91.61, std 9.96, range [52.44, 98.5]

Sequence (123 aa):
MIDGILARNTSIATNARNCVLAAKNKEVIFMGDRADHYVNQEIDGKAVAIGGIKLVSTLAQKVKEQSQPDENVFGSMPHILIQGFGGNVVAATKAFHKNFPNHKLIALVDYNNNVIKDSLRIW

Radius of gyration: 17.16 Å; chains: 1; bounding box: 38×28×50 Å